Protein AF-A0A9C9XBU5-F1 (afdb_monomer)

Mean predicted aligned error: 6.9 Å

pLDDT: mean 90.74, std 13.09, range [56.44, 98.75]

Sequence (127 aa):
MRTLPLLLSFLLLLLLGACGKPQTGAVEPHWDRDTCERCRMVLSDRFHSAQVRYRDDSGRSRVRLFDDIGCAIVWLQDQPWRDAPTTEIWVNDHRSGQWIDARKAFYVSGHNTSMEYGLGAQSDAAT

Radius of gyration: 19.26 Å; Cα contacts (8 Å, |Δi|>4): 225; chains: 1; bounding box: 45×58×39 Å

Solvent-accessible surface area (backbone atoms only — not comparable to full-atom values): 7476 Å² total; per-residue (Å²): 136,79,60,63,68,57,54,54,55,54,56,58,60,65,67,70,73,74,86,68,80,80,81,65,81,84,77,87,75,55,69,76,64,41,52,13,72,69,83,65,45,58,24,73,44,62,27,29,18,20,37,41,34,34,61,48,100,86,67,45,70,44,76,46,45,20,35,24,45,59,45,41,54,62,57,42,71,78,39,94,59,58,83,39,91,71,38,45,47,32,27,14,19,48,88,76,41,46,80,39,57,49,92,68,39,36,78,46,75,82,44,94,40,95,77,70,67,16,53,32,34,29,85,56,78,90,128

Structure (mmCIF, N/CA/C/O backbone):
data_AF-A0A9C9XBU5-F1
#
_entry.id   AF-A0A9C9XBU5-F1
#
loop_
_atom_site.group_PDB
_atom_site.id
_atom_site.type_symbol
_atom_site.label_atom_id
_atom_site.label_alt_id
_atom_site.label_comp_id
_atom_site.label_asym_id
_atom_site.label_entity_id
_atom_site.label_seq_id
_atom_site.pdbx_PDB_ins_code
_atom_site.Cartn_x
_atom_site.Cartn_y
_atom_site.Cartn_z
_atom_site.occupancy
_atom_site.B_iso_or_equiv
_atom_site.auth_seq_id
_atom_site.auth_comp_id
_atom_site.auth_asym_id
_atom_site.auth_atom_id
_atom_site.pdbx_PDB_model_num
ATOM 1 N N . MET A 1 1 ? -32.330 44.676 -4.223 1.00 56.56 1 MET A N 1
ATOM 2 C CA . MET A 1 1 ? -30.861 44.712 -4.443 1.00 56.56 1 MET A CA 1
ATOM 3 C C . MET A 1 1 ? -30.020 44.412 -3.183 1.00 56.56 1 MET A C 1
ATOM 5 O O . MET A 1 1 ? -28.813 44.584 -3.231 1.00 56.56 1 MET A O 1
ATOM 9 N N . ARG A 1 2 ? -30.595 43.919 -2.065 1.00 58.38 2 ARG A N 1
ATOM 10 C CA . ARG A 1 2 ? -29.859 43.638 -0.805 1.00 58.38 2 ARG A CA 1
ATOM 11 C C . ARG A 1 2 ? -29.463 42.166 -0.584 1.00 58.38 2 ARG A C 1
ATOM 13 O O . ARG A 1 2 ? -28.837 41.854 0.418 1.00 58.38 2 ARG A O 1
ATOM 20 N N . THR A 1 3 ? -29.814 41.266 -1.501 1.00 56.44 3 THR A N 1
ATOM 21 C CA . THR A 1 3 ? -29.575 39.814 -1.381 1.00 56.44 3 THR A CA 1
ATOM 22 C C . THR A 1 3 ? -28.215 39.368 -1.928 1.00 56.44 3 THR A C 1
ATOM 24 O O . THR A 1 3 ? -27.705 38.330 -1.520 1.00 56.44 3 THR A O 1
ATOM 27 N N . LEU A 1 4 ? -27.592 40.176 -2.793 1.00 58.41 4 LEU A N 1
ATOM 28 C CA . LEU A 1 4 ? -26.291 39.900 -3.409 1.00 58.41 4 LEU A CA 1
ATOM 29 C C . LEU A 1 4 ? -25.119 39.755 -2.408 1.00 58.41 4 LEU A C 1
ATOM 31 O O . LEU A 1 4 ? -24.361 38.799 -2.552 1.00 58.41 4 LEU A O 1
ATOM 35 N N . PRO A 1 5 ? -24.966 40.608 -1.369 1.00 60.34 5 PRO A N 1
ATOM 36 C CA . PRO A 1 5 ? -23.884 40.434 -0.394 1.00 60.34 5 PRO A CA 1
ATOM 37 C C . PRO A 1 5 ? -24.102 39.227 0.534 1.00 60.34 5 PRO A C 1
ATOM 39 O O . PRO A 1 5 ? -23.132 38.636 0.999 1.00 60.34 5 PRO A O 1
ATOM 42 N N . LEU A 1 6 ? -25.357 38.819 0.767 1.00 59.97 6 LEU A N 1
ATOM 43 C CA . LEU A 1 6 ? -25.683 37.643 1.584 1.00 59.97 6 LEU A CA 1
ATOM 44 C C . LEU A 1 6 ? -25.334 36.333 0.855 1.00 59.97 6 LEU A C 1
ATOM 46 O O . LEU A 1 6 ? -24.769 35.423 1.455 1.00 59.97 6 LEU A O 1
ATOM 50 N N . LEU A 1 7 ? -25.609 36.271 -0.454 1.00 60.78 7 LEU A N 1
ATOM 51 C CA . LEU A 1 7 ? -25.232 35.152 -1.329 1.00 60.78 7 LEU A CA 1
ATOM 52 C C . LEU A 1 7 ? -23.708 35.002 -1.462 1.00 60.78 7 LEU A C 1
ATOM 54 O O . LEU A 1 7 ? -23.199 33.883 -1.430 1.00 60.78 7 LEU A O 1
ATOM 58 N N . LEU A 1 8 ? -22.974 36.117 -1.545 1.00 61.59 8 LEU A N 1
ATOM 59 C CA . LEU A 1 8 ? -21.509 36.109 -1.635 1.00 61.59 8 LEU A CA 1
ATOM 60 C C . LEU A 1 8 ? -20.845 35.636 -0.327 1.00 61.59 8 LEU A C 1
ATOM 62 O O . LEU A 1 8 ? -19.846 34.921 -0.360 1.00 61.59 8 LEU A O 1
ATOM 66 N N . SER A 1 9 ? -21.425 35.991 0.824 1.00 64.00 9 SER A N 1
ATOM 67 C CA . SER A 1 9 ? -20.935 35.572 2.144 1.00 64.00 9 SER A CA 1
ATOM 68 C C . SER A 1 9 ? -21.190 34.080 2.413 1.00 64.00 9 SER A C 1
ATOM 70 O O . SER A 1 9 ? -20.332 33.396 2.966 1.00 64.00 9 SER A O 1
ATOM 72 N N . PHE A 1 10 ? -22.321 33.542 1.941 1.00 64.88 10 PHE A N 1
ATOM 73 C CA . PHE A 1 10 ? -22.629 32.111 2.039 1.00 64.88 10 PHE A CA 1
ATOM 74 C C . PHE A 1 10 ? -21.706 31.255 1.154 1.00 64.88 10 PHE A C 1
ATOM 76 O O . PHE A 1 10 ? -21.231 30.208 1.587 1.00 64.88 10 PHE A O 1
ATOM 83 N N . LEU A 1 11 ? -21.370 31.732 -0.052 1.00 67.88 11 LEU A N 1
ATOM 84 C CA . LEU A 1 11 ? -20.435 31.053 -0.956 1.00 67.88 11 LEU A CA 1
ATOM 85 C C . LEU A 1 11 ? -19.003 30.992 -0.390 1.00 67.88 11 LEU A C 1
ATOM 87 O O . LEU A 1 11 ? -18.307 29.998 -0.583 1.00 67.88 11 LEU A O 1
ATOM 91 N N . LEU A 1 12 ? -18.579 32.018 0.357 1.00 65.19 12 LEU A N 1
ATOM 92 C CA . LEU A 1 12 ? -17.263 32.056 1.002 1.00 65.19 12 LEU A CA 1
ATOM 93 C C . LEU A 1 12 ? -17.151 31.062 2.176 1.00 65.19 12 LEU A C 1
ATOM 95 O O . LEU A 1 12 ? -16.091 30.479 2.392 1.00 65.19 12 LEU A O 1
ATOM 99 N N . LEU A 1 13 ? -18.253 30.817 2.895 1.00 63.50 13 LEU A N 1
ATOM 100 C CA . LEU A 1 13 ? -18.329 29.818 3.971 1.00 63.50 13 LEU A CA 1
ATOM 101 C C . LEU A 1 13 ? -18.266 28.371 3.450 1.00 63.50 13 LEU A C 1
ATOM 103 O O . LEU A 1 13 ? -17.706 27.507 4.123 1.00 63.50 13 LEU A O 1
ATOM 107 N N . LEU A 1 14 ? -18.770 28.104 2.238 1.00 62.59 14 LEU A N 1
ATOM 108 C CA . LEU A 1 14 ? -18.704 26.782 1.597 1.00 62.59 14 LEU A CA 1
ATOM 109 C C . LEU A 1 14 ? -17.280 26.371 1.175 1.00 62.59 14 LEU A C 1
ATOM 111 O O . LEU A 1 14 ? -16.985 25.180 1.103 1.00 62.59 14 LEU A O 1
ATOM 115 N N . LEU A 1 15 ? -16.379 27.329 0.941 1.00 63.66 15 LEU A N 1
ATOM 116 C CA . LEU A 1 15 ? -15.002 27.061 0.497 1.00 63.66 15 LEU A CA 1
ATOM 117 C C . LEU A 1 15 ? -14.049 26.658 1.638 1.00 63.66 15 LEU A C 1
ATOM 119 O O . LEU A 1 15 ? -12.950 26.173 1.378 1.00 63.66 15 LEU A O 1
ATOM 123 N N . LEU A 1 16 ? -14.459 26.811 2.902 1.00 63.03 16 LEU A N 1
ATOM 124 C CA . LEU A 1 16 ? -13.624 26.515 4.076 1.00 63.03 16 LEU A CA 1
ATOM 125 C C . LEU A 1 16 ? -13.665 25.036 4.511 1.00 63.03 16 LEU A C 1
ATOM 127 O O . LEU A 1 16 ? -12.883 24.627 5.366 1.00 63.03 16 LEU A O 1
ATOM 131 N N . GLY A 1 17 ? -14.542 24.215 3.921 1.00 60.03 17 GLY A N 1
ATOM 132 C CA . GLY A 1 17 ? -14.725 22.807 4.299 1.00 60.03 17 GLY A CA 1
ATOM 133 C C . GLY A 1 17 ? -13.766 21.802 3.645 1.00 60.03 17 GLY A C 1
ATOM 134 O O . GLY A 1 17 ? -13.828 20.619 3.965 1.00 60.03 17 GLY A O 1
ATOM 135 N N . ALA A 1 18 ? -12.893 22.229 2.726 1.00 63.41 18 ALA A N 1
ATOM 136 C CA . ALA A 1 18 ? -12.135 21.309 1.865 1.00 63.41 18 ALA A CA 1
ATOM 137 C C . ALA A 1 18 ? -10.757 20.877 2.410 1.00 63.41 18 ALA A C 1
ATOM 139 O O . ALA A 1 18 ? -10.040 20.129 1.747 1.00 63.41 18 ALA A O 1
ATOM 140 N N . CYS A 1 19 ? -10.360 21.318 3.606 1.00 68.75 19 CYS A N 1
ATOM 141 C CA . CYS A 1 19 ? -9.044 21.003 4.163 1.00 68.75 19 CYS A CA 1
ATOM 142 C C . CYS A 1 19 ? -9.112 19.746 5.050 1.00 68.75 19 CYS A C 1
ATOM 144 O O . CYS A 1 19 ? -9.200 19.827 6.274 1.00 68.75 19 CYS A O 1
ATOM 146 N N . GLY A 1 20 ? -9.112 18.563 4.435 1.00 72.75 20 GLY A N 1
ATOM 147 C CA . GLY A 1 20 ? -9.108 17.281 5.142 1.00 72.75 20 GLY A CA 1
ATOM 148 C C . GLY A 1 20 ? -8.292 16.229 4.398 1.00 72.75 20 GLY A C 1
ATOM 149 O O . GLY A 1 20 ? -8.300 16.179 3.172 1.00 72.75 20 GLY A O 1
ATOM 150 N N . LYS A 1 21 ? -7.575 15.369 5.133 1.00 79.62 21 LYS A N 1
ATOM 151 C CA . LYS A 1 21 ? -6.876 14.225 4.525 1.00 79.62 21 LYS A CA 1
ATOM 152 C C . LYS A 1 21 ? -7.902 13.230 3.960 1.00 79.62 21 LYS A C 1
ATOM 154 O O . LYS A 1 21 ? -8.907 12.981 4.642 1.00 79.62 21 LYS A O 1
ATOM 159 N N . PRO A 1 22 ? -7.637 12.610 2.792 1.00 87.12 22 PRO A N 1
ATOM 160 C CA . PRO A 1 22 ? -8.506 11.581 2.234 1.00 87.12 22 PRO A CA 1
ATOM 161 C C . PRO A 1 22 ? -8.800 10.479 3.254 1.00 87.12 22 PRO A C 1
ATOM 163 O O . PRO A 1 22 ? -7.894 9.966 3.922 1.00 87.12 22 PRO A O 1
ATOM 166 N N . GLN A 1 23 ? -10.080 10.136 3.388 1.00 91.38 23 GLN A N 1
ATOM 167 C CA . GLN A 1 23 ? -10.546 9.104 4.317 1.00 91.38 23 GLN A CA 1
ATOM 168 C C . GLN A 1 23 ? -10.500 7.695 3.723 1.00 91.38 23 GLN A C 1
ATOM 170 O O . GLN A 1 23 ? -10.549 6.734 4.487 1.00 91.38 23 GLN A O 1
ATOM 175 N N . THR A 1 24 ? -10.398 7.592 2.402 1.00 94.75 24 THR A N 1
ATOM 176 C CA . THR A 1 24 ? -10.371 6.359 1.609 1.00 94.75 24 THR A CA 1
ATOM 177 C C . THR A 1 24 ? -9.375 6.525 0.465 1.00 94.75 24 THR A C 1
ATOM 179 O O . THR A 1 24 ? -8.938 7.644 0.180 1.00 94.75 24 THR A O 1
ATOM 182 N N . GLY A 1 25 ? -9.035 5.428 -0.198 1.00 96.69 25 GLY A N 1
ATOM 183 C CA . GLY A 1 25 ? -8.122 5.402 -1.331 1.00 96.69 25 GLY A CA 1
ATOM 184 C C . GLY A 1 25 ? -6.650 5.354 -0.932 1.00 96.69 25 GLY A C 1
ATOM 185 O O . GLY A 1 25 ? -6.277 5.583 0.228 1.00 96.69 25 GLY A O 1
ATOM 186 N N . ALA A 1 26 ? -5.815 5.089 -1.932 1.00 97.00 26 ALA A N 1
ATOM 187 C CA . ALA A 1 26 ? -4.374 5.253 -1.853 1.00 97.00 26 ALA A CA 1
ATOM 188 C C . ALA A 1 26 ? -4.005 6.719 -1.573 1.00 97.00 26 ALA A C 1
ATOM 190 O O . ALA A 1 26 ? -4.675 7.643 -2.040 1.00 97.00 26 ALA A O 1
ATOM 191 N N . VAL A 1 27 ? -2.940 6.940 -0.804 1.00 96.69 27 VAL A N 1
ATOM 192 C CA . VAL A 1 27 ? -2.281 8.250 -0.703 1.00 96.69 27 VAL A CA 1
ATOM 193 C C . VAL A 1 27 ? -0.962 8.222 -1.446 1.00 96.69 27 VAL A C 1
ATOM 195 O O . VAL A 1 27 ? -0.314 7.179 -1.511 1.00 96.69 27 VAL A O 1
ATOM 198 N N . GLU A 1 28 ? -0.562 9.379 -1.960 1.00 96.19 28 GLU A N 1
ATOM 199 C CA . GLU A 1 28 ? 0.750 9.539 -2.567 1.00 96.19 28 GLU A CA 1
ATOM 200 C C . GLU A 1 28 ? 1.826 9.636 -1.473 1.00 96.19 28 GLU A C 1
ATOM 202 O O . GLU A 1 28 ? 1.728 10.527 -0.618 1.00 96.19 28 GLU A O 1
ATOM 207 N N . PRO A 1 29 ? 2.828 8.738 -1.458 1.00 96.50 29 PRO A N 1
ATOM 208 C CA . PRO A 1 29 ? 3.962 8.848 -0.554 1.00 96.50 29 PRO A CA 1
ATOM 209 C C . PRO A 1 29 ? 4.831 10.059 -0.891 1.00 96.50 29 PRO A C 1
ATOM 211 O O . PRO A 1 29 ? 5.003 10.436 -2.051 1.00 96.50 29 PRO A O 1
ATOM 214 N N . HIS A 1 30 ? 5.495 10.616 0.115 1.00 97.44 30 HIS A N 1
ATOM 215 C CA . HIS A 1 30 ? 6.675 11.438 -0.114 1.00 97.44 30 HIS A CA 1
ATOM 216 C C . HIS A 1 30 ? 7.838 10.500 -0.411 1.00 97.44 30 HIS A C 1
ATOM 218 O O . HIS A 1 30 ? 8.579 10.105 0.491 1.00 97.44 30 HIS A O 1
ATOM 224 N N . TRP A 1 31 ? 7.979 10.131 -1.680 1.00 97.38 31 TRP A N 1
ATOM 225 C CA . TRP A 1 31 ? 9.090 9.304 -2.132 1.00 97.38 31 TRP A CA 1
ATOM 226 C C . TRP A 1 31 ? 10.431 9.849 -1.651 1.00 97.38 31 TRP A C 1
ATOM 228 O O . TRP A 1 31 ? 10.623 11.065 -1.525 1.00 97.38 31 TRP A O 1
ATOM 2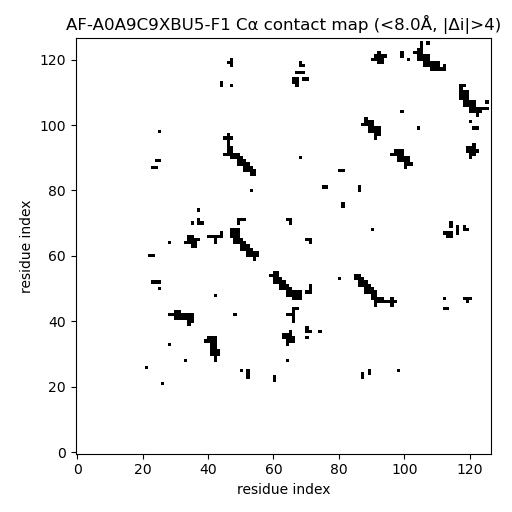38 N N . ASP A 1 32 ? 11.335 8.923 -1.349 1.00 96.88 32 ASP A N 1
ATOM 239 C CA . ASP A 1 32 ? 12.681 9.207 -0.868 1.00 96.88 32 ASP A CA 1
ATOM 240 C C . ASP A 1 32 ? 12.701 9.949 0.493 1.00 96.88 32 ASP A C 1
ATOM 242 O O . ASP A 1 32 ? 13.724 10.501 0.904 1.00 96.88 32 ASP A O 1
ATOM 246 N N . ARG A 1 33 ? 11.572 9.948 1.227 1.00 97.62 33 ARG A N 1
ATOM 247 C CA . ARG A 1 33 ? 11.429 10.516 2.583 1.00 97.62 33 ARG A CA 1
ATOM 248 C C . ARG A 1 33 ? 10.582 9.664 3.521 1.00 97.62 33 ARG A C 1
ATOM 250 O O . ARG A 1 33 ? 10.983 9.433 4.662 1.00 97.62 33 ARG A O 1
ATOM 257 N N . ASP A 1 34 ? 9.418 9.215 3.063 1.00 98.38 34 ASP A N 1
ATOM 258 C CA . ASP A 1 34 ? 8.541 8.365 3.862 1.00 98.38 34 ASP A CA 1
ATOM 259 C C . ASP A 1 34 ? 9.203 7.006 4.108 1.00 98.38 34 ASP A C 1
ATOM 261 O O . ASP A 1 34 ? 9.944 6.489 3.277 1.00 98.38 34 ASP A O 1
ATOM 265 N N . THR A 1 35 ? 8.971 6.433 5.286 1.00 98.44 35 THR A N 1
ATOM 266 C CA . THR A 1 35 ? 9.643 5.208 5.732 1.00 98.44 35 THR A CA 1
ATOM 267 C C . THR A 1 35 ? 8.680 4.029 5.719 1.00 98.44 35 THR A C 1
ATOM 269 O O . THR A 1 35 ? 7.554 4.139 6.204 1.00 98.44 35 THR A O 1
ATOM 272 N N . CYS A 1 36 ? 9.149 2.884 5.226 1.00 98.62 36 CYS A N 1
ATOM 273 C CA . CYS A 1 36 ? 8.433 1.620 5.271 1.00 98.62 36 CYS A CA 1
ATOM 274 C C . CYS A 1 36 ? 8.179 1.222 6.728 1.00 98.62 36 CYS A C 1
ATOM 276 O O . CYS A 1 36 ? 9.110 1.151 7.538 1.00 98.62 36 CYS A O 1
ATOM 278 N N . GLU A 1 37 ? 6.924 0.925 7.062 1.00 98.56 37 GLU A N 1
ATOM 279 C CA . GLU A 1 37 ? 6.523 0.564 8.425 1.00 98.56 37 GLU A CA 1
ATOM 280 C C . GLU A 1 37 ? 7.264 -0.687 8.918 1.00 98.56 37 GLU A C 1
ATOM 282 O O . GLU A 1 37 ? 7.629 -0.767 10.089 1.00 98.56 37 GLU A O 1
ATOM 287 N N . ARG A 1 38 ? 7.534 -1.642 8.018 1.00 98.12 38 ARG A N 1
ATOM 288 C CA . ARG A 1 38 ? 8.136 -2.930 8.377 1.00 98.12 38 ARG A CA 1
ATOM 289 C C . ARG A 1 38 ? 9.665 -2.913 8.379 1.00 98.12 38 ARG A C 1
ATOM 291 O O . ARG A 1 38 ? 10.273 -3.184 9.406 1.00 98.12 38 ARG A O 1
ATOM 298 N N . CYS A 1 39 ? 10.301 -2.647 7.234 1.00 97.44 39 CYS A N 1
ATOM 299 C CA . CYS A 1 39 ? 11.762 -2.765 7.107 1.00 97.44 39 CYS A CA 1
ATOM 300 C C . CYS A 1 39 ? 12.521 -1.504 7.538 1.00 97.44 39 CYS A C 1
ATOM 302 O O . CYS A 1 39 ? 13.745 -1.533 7.612 1.00 97.44 39 CYS A O 1
ATOM 304 N N . ARG A 1 40 ? 11.810 -0.401 7.821 1.00 97.62 40 ARG A N 1
ATOM 305 C CA . ARG A 1 40 ? 12.384 0.897 8.215 1.00 97.62 40 ARG A CA 1
ATOM 306 C C . ARG A 1 40 ? 13.299 1.547 7.165 1.00 97.62 40 ARG A C 1
ATOM 308 O O . ARG A 1 40 ? 13.930 2.556 7.465 1.00 97.62 40 ARG A O 1
ATOM 315 N N . MET A 1 41 ? 13.328 1.020 5.942 1.00 96.88 41 MET A N 1
ATOM 316 C CA . MET A 1 41 ? 13.948 1.674 4.790 1.00 96.88 41 MET A CA 1
ATOM 317 C C . MET A 1 41 ? 13.038 2.770 4.235 1.00 96.88 41 MET A C 1
ATOM 319 O O . MET A 1 41 ? 11.826 2.764 4.456 1.00 96.88 41 MET A O 1
ATOM 323 N N . VAL A 1 42 ? 13.631 3.725 3.528 1.00 97.88 42 VAL A N 1
ATOM 324 C CA . VAL A 1 42 ? 12.900 4.794 2.843 1.00 97.88 42 VAL A CA 1
ATOM 325 C C . VAL A 1 42 ? 12.165 4.223 1.627 1.00 97.88 42 VAL A C 1
ATOM 327 O O . VAL A 1 42 ? 12.713 3.369 0.938 1.00 97.88 42 VAL A O 1
ATOM 330 N N . LEU A 1 43 ? 10.944 4.698 1.363 1.00 98.38 43 LEU A N 1
ATOM 331 C CA . LEU A 1 43 ? 10.186 4.332 0.169 1.00 98.38 43 LEU A CA 1
ATOM 332 C C . LEU A 1 43 ? 10.870 4.875 -1.089 1.00 98.38 43 LEU A C 1
ATOM 334 O O . LEU A 1 43 ? 10.984 6.090 -1.261 1.00 98.38 43 LEU A O 1
ATOM 338 N N . SER A 1 44 ? 11.265 3.974 -1.979 1.00 97.00 44 SER A N 1
ATOM 339 C CA . SER A 1 44 ? 11.969 4.250 -3.230 1.00 97.00 44 SER A CA 1
ATOM 340 C C . SER A 1 44 ? 11.440 3.427 -4.415 1.00 97.00 44 SER A C 1
ATOM 342 O O . SER A 1 44 ? 11.513 3.907 -5.553 1.00 97.00 44 SER A O 1
ATOM 344 N N . ASP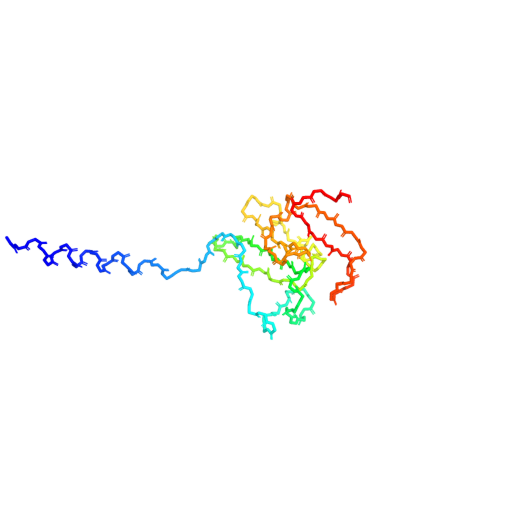 A 1 45 ? 10.843 2.250 -4.182 1.00 97.44 45 ASP A N 1
ATOM 345 C CA . ASP A 1 45 ? 10.348 1.368 -5.247 1.00 97.44 45 ASP A CA 1
ATOM 346 C C . ASP A 1 45 ? 8.916 1.729 -5.678 1.00 97.44 45 ASP A C 1
ATOM 348 O O . ASP A 1 45 ? 7.922 1.292 -5.111 1.00 97.44 45 ASP A O 1
ATOM 352 N N . ARG A 1 46 ? 8.792 2.525 -6.739 1.00 97.56 46 ARG A N 1
ATOM 353 C CA . ARG A 1 46 ? 7.501 3.047 -7.231 1.00 97.56 46 ARG A CA 1
ATOM 354 C C . ARG A 1 46 ? 6.629 2.015 -7.958 1.00 97.56 46 ARG A C 1
ATOM 356 O O . ARG A 1 46 ? 5.506 2.341 -8.339 1.00 97.56 46 ARG A O 1
ATOM 363 N N . PHE A 1 47 ? 7.135 0.803 -8.178 1.00 98.12 47 PHE A N 1
ATOM 364 C CA . PHE A 1 47 ? 6.467 -0.232 -8.973 1.00 98.12 47 PHE A CA 1
ATOM 365 C C . PHE A 1 47 ? 6.081 -1.458 -8.149 1.00 98.12 47 PHE A C 1
ATOM 367 O O . PHE A 1 47 ? 5.187 -2.196 -8.556 1.00 98.12 47 PHE A O 1
ATOM 374 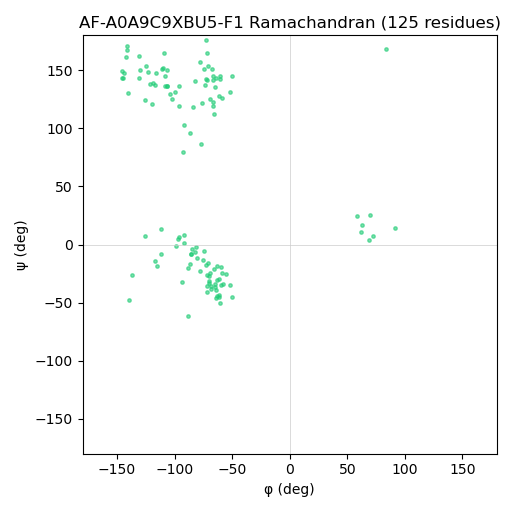N N . HIS A 1 48 ? 6.688 -1.644 -6.977 1.00 98.44 48 HIS A N 1
ATOM 375 C CA . HIS A 1 48 ? 6.393 -2.772 -6.093 1.00 98.44 48 HIS A CA 1
ATOM 376 C C . HIS A 1 48 ? 6.012 -2.346 -4.671 1.00 98.44 48 HIS A C 1
ATOM 378 O O . HIS A 1 48 ? 5.859 -3.211 -3.811 1.00 98.44 48 HIS A O 1
ATOM 384 N N . SER A 1 49 ? 5.827 -1.049 -4.399 1.00 98.44 49 SER A N 1
ATOM 385 C CA . SER A 1 49 ? 5.390 -0.590 -3.078 1.00 98.44 49 SER A CA 1
ATOM 386 C C . SER A 1 49 ? 3.925 -0.924 -2.785 1.00 98.44 49 SER A C 1
ATOM 388 O O . SER A 1 49 ? 3.119 -1.268 -3.660 1.00 98.44 49 SER A O 1
ATOM 390 N N . ALA A 1 50 ? 3.573 -0.817 -1.509 1.00 98.69 50 ALA A N 1
ATOM 391 C CA . ALA A 1 50 ? 2.236 -1.074 -1.015 1.00 98.69 50 ALA A CA 1
ATOM 392 C C . ALA A 1 50 ? 1.849 -0.100 0.100 1.00 98.69 50 ALA A C 1
ATOM 394 O O . ALA A 1 50 ? 2.684 0.506 0.773 1.00 98.69 50 ALA A O 1
ATOM 395 N N . GLN A 1 51 ? 0.552 0.019 0.350 1.00 98.56 51 GLN A N 1
ATOM 396 C CA . GLN A 1 51 ? 0.025 0.720 1.511 1.00 98.56 51 GLN A CA 1
ATOM 397 C C . GLN A 1 51 ? -1.228 0.040 2.050 1.00 98.56 51 GLN A C 1
ATOM 399 O O . GLN A 1 51 ? -2.034 -0.516 1.306 1.00 98.56 51 GLN A O 1
ATOM 404 N N . VAL A 1 52 ? -1.404 0.121 3.366 1.00 98.62 52 VAL A N 1
ATOM 405 C CA . VAL A 1 52 ? -2.585 -0.385 4.066 1.00 98.62 52 VAL A CA 1
ATOM 406 C C . VAL A 1 52 ? -3.265 0.774 4.771 1.00 98.62 52 VAL A C 1
ATOM 408 O O . VAL A 1 52 ? -2.673 1.420 5.640 1.00 98.62 52 VAL A O 1
ATOM 411 N N . ARG A 1 53 ? -4.526 1.020 4.423 1.00 98.25 53 ARG A N 1
ATOM 412 C CA . ARG A 1 53 ? -5.401 1.936 5.146 1.00 98.25 53 ARG A CA 1
ATOM 413 C C . ARG A 1 53 ? -6.320 1.145 6.063 1.00 98.25 53 ARG A C 1
ATOM 415 O O . ARG A 1 53 ? -6.971 0.207 5.627 1.00 98.25 53 ARG A O 1
ATOM 422 N N . TYR A 1 54 ? -6.413 1.560 7.319 1.00 97.50 54 TYR A N 1
ATOM 423 C CA . TYR A 1 54 ? -7.282 0.944 8.318 1.00 97.50 54 TYR A CA 1
ATOM 424 C C . TYR A 1 54 ? -7.928 1.999 9.221 1.00 97.50 54 TYR A C 1
ATOM 426 O O . TYR A 1 54 ? -7.601 3.191 9.160 1.00 97.50 54 TYR A O 1
ATOM 434 N N . ARG A 1 55 ? -8.880 1.564 10.048 1.00 96.12 55 ARG A N 1
ATOM 435 C CA . ARG A 1 55 ? -9.503 2.381 11.094 1.00 96.12 55 ARG A CA 1
ATOM 436 C C . ARG A 1 55 ? -8.892 1.988 12.432 1.00 96.12 55 ARG A C 1
ATOM 438 O O . ARG A 1 55 ? -8.868 0.808 12.756 1.00 96.12 55 ARG A O 1
ATOM 445 N N . ASP A 1 56 ? -8.366 2.963 13.168 1.00 94.31 56 ASP A N 1
ATOM 446 C CA . ASP A 1 56 ? -7.919 2.726 14.544 1.00 94.31 56 ASP A CA 1
ATOM 447 C C . ASP A 1 56 ? -9.115 2.562 15.502 1.00 94.31 56 ASP A C 1
ATOM 449 O O . ASP A 1 56 ? -10.264 2.769 15.109 1.00 94.31 56 ASP A O 1
ATOM 453 N N . ASP A 1 57 ? -8.848 2.252 16.772 1.00 92.62 57 ASP A N 1
ATOM 454 C CA . ASP A 1 57 ? -9.886 2.046 17.799 1.00 92.62 57 ASP A CA 1
ATOM 455 C C . ASP A 1 57 ? -10.777 3.281 18.032 1.00 92.62 57 ASP A C 1
ATOM 457 O O . ASP A 1 57 ? -11.887 3.176 18.547 1.00 92.62 57 ASP A O 1
ATOM 461 N N . SER A 1 58 ? -10.313 4.467 17.623 1.00 93.69 58 SER A N 1
ATOM 462 C CA . SER A 1 58 ? -11.085 5.716 17.654 1.00 93.69 58 SER A CA 1
ATOM 463 C C . SER A 1 58 ? -11.853 5.994 16.352 1.00 93.69 58 SER A C 1
ATOM 465 O O . SER A 1 58 ? -12.376 7.091 16.165 1.00 93.69 58 SER A O 1
ATOM 467 N N . GLY A 1 59 ? -11.885 5.038 15.419 1.00 92.19 59 GLY A N 1
ATOM 468 C CA . GLY A 1 59 ? -12.534 5.151 14.111 1.00 92.19 59 GLY A CA 1
ATOM 469 C C . GLY A 1 59 ? -11.802 6.058 13.114 1.00 92.19 59 GLY A C 1
ATOM 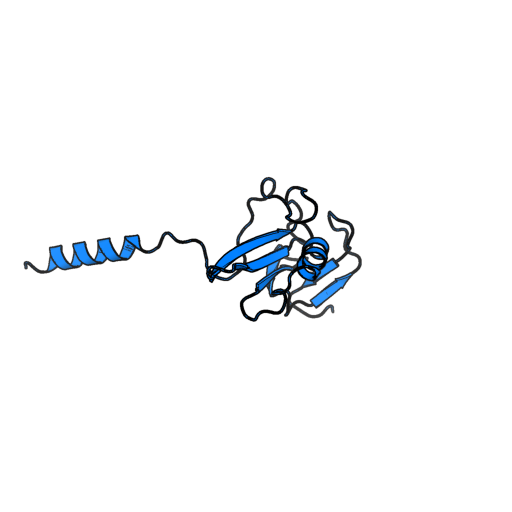470 O O . GLY A 1 59 ? -12.308 6.337 12.019 1.00 92.19 59 GLY A O 1
ATOM 471 N N . ARG A 1 60 ? -10.601 6.544 13.441 1.00 93.31 60 ARG A N 1
ATOM 472 C CA . ARG A 1 60 ? -9.858 7.455 12.564 1.00 93.31 60 ARG A CA 1
ATOM 473 C C . ARG A 1 60 ? -9.106 6.666 11.500 1.00 93.31 60 ARG A C 1
ATOM 475 O O . ARG A 1 60 ? -8.513 5.627 11.778 1.00 93.31 60 ARG A O 1
ATOM 482 N N . SER A 1 61 ? -9.078 7.202 10.280 1.00 95.56 61 SER A N 1
ATOM 483 C CA . SER A 1 61 ? -8.292 6.613 9.194 1.00 95.56 61 SER A CA 1
ATOM 484 C C . SER A 1 61 ? -6.798 6.692 9.512 1.00 95.56 61 SER A C 1
ATOM 486 O O . SER A 1 61 ? -6.293 7.724 9.976 1.00 95.56 61 SER A O 1
ATOM 488 N N . ARG A 1 62 ? -6.087 5.598 9.267 1.00 96.75 62 ARG A N 1
ATOM 489 C CA . ARG A 1 62 ? -4.632 5.490 9.338 1.00 96.75 62 ARG A CA 1
ATOM 490 C C . ARG A 1 62 ? -4.133 4.821 8.078 1.00 96.75 62 ARG A C 1
ATOM 492 O O . ARG A 1 62 ? -4.779 3.909 7.586 1.00 96.75 62 ARG A O 1
ATOM 499 N N . VAL A 1 63 ? -2.982 5.269 7.595 1.00 97.88 63 VAL A N 1
ATOM 500 C CA . VAL A 1 63 ? -2.272 4.650 6.477 1.00 97.88 63 VAL A CA 1
ATOM 501 C C . VAL A 1 63 ? -0.914 4.184 6.984 1.00 97.88 63 VAL A C 1
ATOM 503 O O . VAL A 1 63 ? -0.282 4.878 7.786 1.00 97.88 63 VAL A O 1
ATOM 506 N N . ARG A 1 64 ? -0.494 2.996 6.557 1.00 98.44 64 ARG A N 1
ATOM 507 C CA . ARG A 1 64 ? 0.880 2.505 6.659 1.00 98.44 64 ARG A CA 1
ATOM 508 C C . ARG A 1 64 ? 1.428 2.276 5.268 1.00 98.44 64 ARG A C 1
ATOM 510 O O . ARG A 1 64 ? 0.710 1.773 4.410 1.00 98.44 64 ARG A O 1
ATOM 517 N N . LEU A 1 65 ? 2.671 2.691 5.075 1.00 98.69 65 LEU A N 1
ATOM 518 C CA . LEU A 1 65 ? 3.375 2.668 3.803 1.00 98.69 65 LEU A CA 1
ATOM 519 C C . LEU A 1 65 ? 4.446 1.581 3.848 1.00 98.69 65 LEU A C 1
ATOM 521 O O . LEU A 1 65 ? 5.058 1.348 4.894 1.00 98.69 65 LEU A O 1
ATOM 525 N N . PHE A 1 66 ? 4.671 0.928 2.717 1.00 98.69 66 PHE A N 1
ATOM 526 C CA . PHE A 1 66 ? 5.588 -0.191 2.585 1.00 98.69 66 PHE A CA 1
ATOM 527 C C . PHE A 1 66 ? 6.331 -0.065 1.271 1.00 98.69 66 PHE A C 1
ATOM 529 O O . PHE A 1 66 ? 5.696 0.102 0.243 1.00 98.69 66 PHE A O 1
ATOM 536 N N . ASP A 1 67 ? 7.653 -0.186 1.305 1.00 98.25 67 ASP A N 1
ATOM 537 C CA . ASP A 1 67 ? 8.485 -0.094 0.098 1.00 98.25 67 ASP A CA 1
ATOM 538 C C . ASP A 1 67 ? 8.329 -1.308 -0.835 1.00 98.25 67 ASP A C 1
ATOM 540 O O . ASP A 1 67 ? 8.673 -1.236 -2.001 1.00 98.25 67 ASP A O 1
ATOM 544 N N . ASP A 1 68 ? 7.759 -2.412 -0.342 1.00 98.38 68 ASP A N 1
ATOM 545 C CA . ASP A 1 68 ? 7.585 -3.655 -1.096 1.00 98.38 68 ASP A CA 1
ATOM 546 C C . ASP A 1 68 ? 6.271 -4.355 -0.684 1.00 98.38 68 ASP A C 1
ATOM 548 O O . ASP A 1 68 ? 5.903 -4.349 0.499 1.00 98.38 68 ASP A O 1
ATOM 552 N N . ILE A 1 69 ? 5.567 -4.984 -1.632 1.00 98.38 69 ILE A N 1
ATOM 553 C CA . ILE A 1 69 ? 4.349 -5.787 -1.410 1.00 98.38 69 ILE A CA 1
ATOM 554 C C . ILE A 1 69 ? 4.549 -6.824 -0.297 1.00 98.38 69 ILE A C 1
ATOM 556 O O . ILE A 1 69 ? 3.710 -6.950 0.600 1.00 98.38 69 ILE A O 1
ATOM 560 N N . GLY A 1 70 ? 5.671 -7.542 -0.304 1.00 98.00 70 GLY A N 1
ATOM 561 C CA . GLY A 1 70 ? 6.003 -8.528 0.717 1.00 98.00 70 GLY A CA 1
ATOM 562 C C . GLY A 1 70 ? 6.166 -7.905 2.101 1.00 98.00 70 GLY A C 1
ATOM 563 O O . GLY A 1 70 ? 5.790 -8.521 3.101 1.00 98.00 70 GLY A O 1
ATOM 564 N N . CYS A 1 71 ? 6.613 -6.643 2.188 1.00 98.56 71 CYS A N 1
ATOM 565 C CA . CYS A 1 71 ? 6.605 -5.936 3.464 1.00 98.56 71 CYS A CA 1
ATOM 566 C C . CYS A 1 71 ? 5.195 -5.729 4.011 1.00 98.56 71 CYS A C 1
ATOM 568 O O . CYS A 1 71 ? 4.976 -5.932 5.206 1.00 98.56 71 CYS A O 1
ATOM 570 N N . ALA A 1 72 ? 4.256 -5.321 3.161 1.00 98.38 72 ALA A N 1
ATOM 571 C CA . ALA A 1 72 ? 2.880 -5.109 3.586 1.00 98.38 72 ALA A CA 1
ATOM 572 C C . ALA A 1 72 ? 2.231 -6.418 4.041 1.00 98.38 72 ALA A C 1
ATOM 574 O O . ALA A 1 72 ? 1.629 -6.445 5.109 1.00 98.38 72 ALA A O 1
ATOM 575 N N . ILE A 1 73 ? 2.394 -7.506 3.277 1.00 96.75 73 ILE A N 1
ATOM 576 C CA . ILE A 1 73 ? 1.775 -8.805 3.585 1.00 96.75 73 ILE A CA 1
ATOM 577 C C . ILE A 1 73 ? 2.255 -9.333 4.937 1.00 96.75 73 ILE A C 1
ATOM 579 O O . ILE A 1 73 ? 1.429 -9.670 5.782 1.00 96.75 73 ILE A O 1
ATOM 583 N N . VAL A 1 74 ? 3.573 -9.364 5.162 1.00 97.88 74 VAL A N 1
ATOM 584 C CA . VAL A 1 74 ? 4.144 -9.869 6.421 1.00 97.88 74 VAL A CA 1
ATOM 585 C C . VAL A 1 74 ? 3.666 -9.034 7.607 1.00 97.88 74 VAL A C 1
ATOM 587 O O . VAL A 1 74 ? 3.223 -9.586 8.605 1.00 97.88 74 VAL A O 1
ATOM 590 N N . TRP A 1 75 ? 3.687 -7.704 7.494 1.00 98.38 75 TRP A N 1
ATOM 591 C CA . TRP A 1 75 ? 3.206 -6.833 8.570 1.00 98.38 75 TRP A CA 1
ATOM 592 C C . TRP A 1 75 ? 1.701 -6.988 8.836 1.00 98.38 75 TRP A C 1
ATOM 594 O O . TRP A 1 75 ? 1.254 -6.921 9.983 1.00 98.38 75 TRP A O 1
ATOM 604 N N . LEU A 1 76 ? 0.912 -7.191 7.777 1.00 97.69 76 LEU A N 1
ATOM 605 C CA . LEU A 1 76 ? -0.540 -7.299 7.854 1.00 97.69 76 LEU A CA 1
ATOM 606 C C . LEU A 1 76 ? -0.994 -8.602 8.532 1.00 97.69 76 LEU A C 1
ATOM 608 O O . LEU A 1 76 ? -2.059 -8.623 9.148 1.00 97.69 76 LEU A O 1
ATOM 612 N N . GLN A 1 77 ? -0.194 -9.672 8.466 1.00 97.25 77 GLN A N 1
ATOM 613 C CA . GLN A 1 77 ? -0.494 -10.946 9.135 1.00 97.25 77 GLN A CA 1
ATOM 614 C C . GLN A 1 77 ? -0.667 -10.788 10.650 1.00 97.25 77 GLN A C 1
ATOM 616 O O . GLN A 1 77 ? -1.553 -11.430 11.222 1.00 97.25 77 GLN A O 1
ATOM 621 N N . ASP A 1 78 ? 0.083 -9.872 11.262 1.00 97.00 78 ASP A N 1
ATOM 622 C CA . ASP A 1 78 ? 0.051 -9.599 12.703 1.00 97.00 78 ASP A CA 1
ATOM 623 C C . ASP A 1 78 ? -1.103 -8.674 13.127 1.00 97.00 78 ASP A C 1
ATOM 625 O O . ASP A 1 78 ? -1.281 -8.393 14.313 1.00 97.00 78 ASP A O 1
ATOM 629 N N . GLN A 1 79 ? -1.908 -8.186 12.177 1.00 97.06 79 GLN A N 1
ATOM 630 C CA . GLN A 1 79 ? -2.992 -7.250 12.463 1.00 97.06 79 GLN A CA 1
ATOM 631 C C . GLN A 1 79 ? -4.332 -7.990 12.611 1.00 97.06 79 GLN A C 1
ATOM 633 O O . GLN A 1 79 ? -4.818 -8.575 11.639 1.00 97.06 79 GLN A O 1
ATOM 638 N N . PRO A 1 80 ? -5.010 -7.927 13.777 1.00 95.19 80 PRO A N 1
ATOM 639 C CA . PRO A 1 80 ? -6.283 -8.628 13.988 1.00 95.19 80 PRO A CA 1
ATOM 640 C C . PRO A 1 80 ? -7.417 -8.092 13.100 1.00 95.19 80 PRO A C 1
ATOM 642 O O . PRO A 1 80 ? -8.399 -8.783 12.848 1.00 95.19 80 PRO A O 1
ATOM 645 N N . TRP A 1 81 ? -7.278 -6.863 12.603 1.00 94.44 81 TRP A N 1
ATOM 646 C CA . TRP A 1 81 ? -8.245 -6.169 11.751 1.00 94.44 81 TRP A CA 1
ATOM 647 C C . TRP A 1 81 ? -7.937 -6.290 10.247 1.00 94.44 81 TRP A C 1
ATOM 649 O O . TRP A 1 81 ? -8.607 -5.649 9.435 1.00 94.44 81 TRP A O 1
ATOM 659 N N . ARG A 1 82 ? -6.945 -7.095 9.839 1.00 95.19 82 ARG A N 1
ATOM 660 C CA . ARG A 1 82 ? -6.511 -7.219 8.431 1.00 95.19 82 ARG A CA 1
ATOM 661 C C . ARG A 1 82 ? -7.643 -7.512 7.436 1.00 95.19 82 ARG A C 1
ATOM 663 O O . ARG A 1 82 ? -7.648 -6.982 6.326 1.00 95.19 82 ARG A O 1
ATOM 670 N N . ASP A 1 83 ? -8.632 -8.289 7.872 1.00 94.69 83 ASP A N 1
ATOM 671 C CA . ASP A 1 83 ? -9.769 -8.729 7.058 1.00 94.69 83 ASP A CA 1
ATOM 672 C C . ASP A 1 83 ? -11.018 -7.855 7.263 1.00 94.69 83 ASP A C 1
ATOM 674 O O . ASP A 1 83 ? -12.077 -8.126 6.698 1.00 94.69 83 ASP A O 1
ATOM 678 N N . ALA A 1 84 ? -10.920 -6.779 8.054 1.00 96.25 84 ALA A N 1
ATOM 679 C CA . ALA A 1 84 ? -12.037 -5.871 8.260 1.00 96.25 84 ALA A CA 1
ATOM 680 C C . ALA A 1 84 ? -12.478 -5.235 6.922 1.00 96.25 84 ALA A C 1
ATOM 682 O O . ALA A 1 84 ? -11.627 -4.848 6.110 1.00 96.25 84 ALA A O 1
ATOM 683 N N . PRO A 1 85 ? -13.792 -5.037 6.695 1.00 95.06 85 PRO A N 1
ATOM 684 C CA . PRO A 1 85 ? -14.299 -4.386 5.483 1.00 95.06 85 PRO A CA 1
ATOM 685 C C . PRO A 1 85 ? -13.771 -2.961 5.280 1.00 95.06 85 PRO A C 1
ATOM 687 O O . PRO A 1 85 ? -13.713 -2.471 4.159 1.00 95.06 85 PRO A O 1
ATOM 690 N N . THR A 1 86 ? -13.378 -2.295 6.368 1.00 95.75 86 THR A N 1
ATOM 691 C CA . THR A 1 86 ? -12.794 -0.949 6.358 1.00 95.75 86 THR A CA 1
ATOM 692 C C . THR A 1 86 ? -11.299 -0.924 6.044 1.00 95.75 86 THR A C 1
ATOM 694 O O . THR A 1 86 ? -10.727 0.162 5.959 1.00 95.75 86 THR A O 1
ATOM 697 N N . THR A 1 87 ? -10.653 -2.089 5.948 1.00 97.94 87 THR A N 1
ATOM 698 C CA . THR A 1 87 ? -9.239 -2.203 5.594 1.00 97.94 87 THR A CA 1
ATOM 699 C C . THR A 1 87 ? -9.105 -2.184 4.079 1.00 97.94 87 THR A C 1
ATOM 701 O O . THR A 1 87 ? -9.625 -3.065 3.390 1.00 97.94 87 THR A O 1
ATOM 704 N N . GLU A 1 88 ? -8.400 -1.182 3.568 1.00 98.31 88 GLU A N 1
ATOM 705 C CA . GLU A 1 88 ? -8.058 -1.046 2.155 1.00 98.31 88 GLU A CA 1
ATOM 706 C C . GLU A 1 88 ? -6.574 -1.352 1.980 1.00 98.31 88 GLU A C 1
ATOM 708 O O . GLU A 1 88 ? -5.738 -0.894 2.763 1.00 98.31 88 GLU A O 1
ATOM 713 N N . ILE A 1 89 ? -6.241 -2.114 0.948 1.00 98.56 89 IL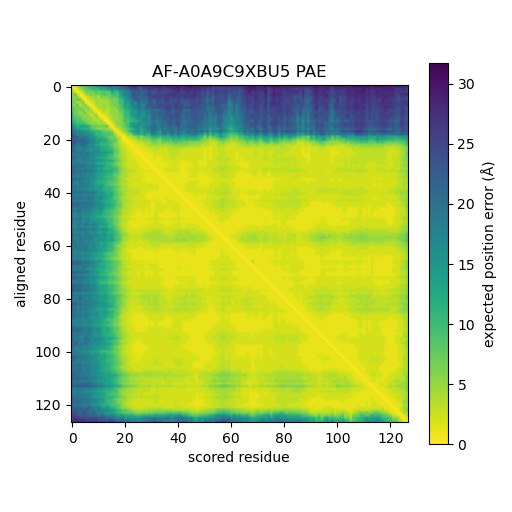E A N 1
ATOM 714 C CA . ILE A 1 89 ? -4.866 -2.492 0.642 1.00 98.56 89 ILE A CA 1
ATOM 715 C C . ILE A 1 89 ? -4.621 -2.073 -0.799 1.00 98.56 89 ILE A C 1
ATOM 717 O O . ILE A 1 89 ? -5.370 -2.460 -1.697 1.00 98.56 89 ILE A O 1
ATOM 721 N N . TRP A 1 90 ? -3.585 -1.272 -1.001 1.00 98.69 90 TRP A N 1
ATOM 722 C CA . TRP A 1 90 ? -3.203 -0.755 -2.304 1.00 98.69 90 TRP A CA 1
ATOM 723 C C . TRP A 1 90 ? -1.781 -1.186 -2.615 1.00 98.69 90 TRP A C 1
ATOM 725 O O . TRP A 1 90 ? -0.913 -1.148 -1.744 1.00 98.69 90 TRP A O 1
ATOM 735 N N . VAL A 1 91 ? -1.552 -1.588 -3.854 1.00 98.75 91 VAL A N 1
ATOM 736 C CA . VAL A 1 91 ? -0.240 -1.976 -4.382 1.00 98.75 91 VAL A CA 1
ATOM 737 C C . VAL A 1 91 ? -0.012 -1.225 -5.684 1.00 98.75 91 VAL A C 1
ATOM 739 O O . VAL A 1 91 ? -0.984 -0.879 -6.359 1.00 98.75 91 VAL A O 1
ATOM 742 N N . ASN A 1 92 ? 1.236 -0.931 -6.033 1.00 98.31 92 ASN A N 1
ATOM 743 C CA . ASN A 1 92 ? 1.516 -0.392 -7.359 1.00 98.31 92 ASN A CA 1
ATOM 744 C C . ASN A 1 92 ? 1.397 -1.500 -8.413 1.00 98.31 92 ASN A C 1
ATOM 746 O O . ASN A 1 92 ? 1.855 -2.623 -8.208 1.00 98.31 92 ASN A O 1
ATOM 750 N N . ASP A 1 93 ? 0.777 -1.182 -9.549 1.00 98.12 93 ASP A N 1
ATOM 751 C CA . ASP A 1 93 ? 0.876 -1.998 -10.755 1.00 98.12 93 ASP A CA 1
ATOM 752 C C . ASP A 1 93 ? 2.325 -1.930 -11.261 1.00 98.12 93 ASP A C 1
ATOM 754 O O . ASP A 1 93 ? 2.838 -0.842 -11.538 1.00 98.12 93 ASP A O 1
ATOM 758 N N . HIS A 1 94 ? 2.982 -3.081 -11.397 1.00 97.69 94 HIS A N 1
ATOM 759 C CA . HIS A 1 94 ? 4.420 -3.170 -11.675 1.00 97.69 94 HIS A CA 1
ATOM 760 C C . HIS A 1 94 ? 4.825 -2.564 -13.024 1.00 97.69 94 HIS A C 1
ATOM 762 O O . HIS A 1 94 ? 5.989 -2.228 -13.225 1.00 97.69 94 HIS A O 1
ATOM 768 N N . ARG A 1 95 ? 3.869 -2.372 -13.943 1.00 96.50 95 ARG A N 1
ATOM 769 C CA . ARG A 1 95 ? 4.123 -1.828 -15.287 1.00 96.50 95 ARG A CA 1
ATOM 770 C C . ARG A 1 95 ? 3.920 -0.325 -15.349 1.00 96.50 95 ARG A C 1
ATOM 772 O O . ARG A 1 95 ? 4.563 0.346 -16.150 1.00 96.50 95 ARG A O 1
ATOM 779 N N . SER A 1 96 ? 2.989 0.200 -14.555 1.00 96.94 96 SER A N 1
ATOM 780 C CA . SER A 1 96 ? 2.544 1.598 -14.659 1.00 96.94 96 SER A CA 1
ATOM 781 C C . SER A 1 96 ? 2.829 2.445 -13.420 1.00 96.94 96 SER A C 1
ATOM 783 O O . SER A 1 96 ? 2.709 3.668 -13.478 1.00 96.94 96 SER A O 1
ATOM 785 N N . GLY A 1 97 ? 3.158 1.817 -12.291 1.00 96.94 97 GLY A N 1
ATOM 786 C CA . GLY A 1 97 ? 3.288 2.473 -10.992 1.00 96.94 97 GLY A CA 1
ATOM 787 C C . GLY A 1 97 ? 1.956 2.970 -10.419 1.00 96.94 97 GLY A C 1
ATOM 788 O O . GLY A 1 97 ? 1.937 3.601 -9.367 1.00 96.94 97 GLY A O 1
ATOM 789 N N . GLN A 1 98 ? 0.820 2.717 -11.078 1.00 97.75 98 GLN A N 1
ATOM 790 C CA . GLN A 1 98 ? -0.484 3.174 -10.597 1.00 97.75 98 GLN A CA 1
ATOM 791 C C . GLN A 1 98 ? -0.941 2.362 -9.388 1.00 97.75 98 GLN A C 1
ATOM 793 O O . GLN A 1 98 ? -0.767 1.148 -9.344 1.00 97.75 98 GLN A O 1
ATOM 798 N N . TRP A 1 99 ? -1.576 3.022 -8.424 1.00 98.38 99 TRP A N 1
ATOM 799 C CA . TRP A 1 99 ? -2.188 2.342 -7.288 1.00 98.38 99 TRP A CA 1
ATOM 800 C C . TRP A 1 99 ? -3.408 1.528 -7.725 1.00 98.38 99 TRP A C 1
ATOM 802 O O . TRP A 1 99 ? -4.355 2.074 -8.292 1.00 98.38 99 TRP A O 1
ATOM 812 N N . ILE A 1 100 ? -3.411 0.236 -7.404 1.00 98.56 100 ILE A N 1
ATOM 813 C CA . ILE A 1 100 ? -4.519 -0.686 -7.666 1.00 98.56 100 ILE A CA 1
ATOM 814 C C . ILE A 1 100 ? -4.971 -1.379 -6.377 1.00 98.56 100 ILE A C 1
ATOM 816 O O . ILE A 1 100 ? -4.205 -1.526 -5.423 1.00 98.56 100 ILE A O 1
ATOM 820 N N . ASP A 1 101 ? -6.242 -1.784 -6.347 1.00 98.00 101 ASP A N 1
ATOM 821 C CA . ASP A 1 101 ? -6.830 -2.543 -5.239 1.00 98.00 101 ASP A CA 1
ATOM 822 C C . ASP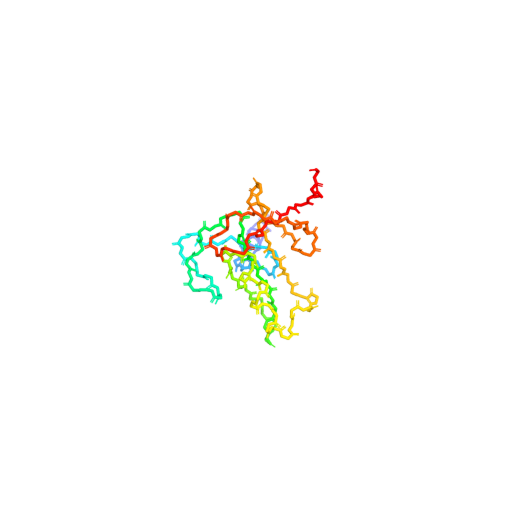 A 1 101 ? -6.162 -3.921 -5.159 1.00 98.00 101 ASP A C 1
ATOM 824 O O . ASP A 1 101 ? -6.336 -4.764 -6.042 1.00 98.00 101 ASP A O 1
ATOM 828 N N . ALA A 1 102 ? -5.407 -4.155 -4.088 1.00 98.00 102 ALA A N 1
ATOM 829 C CA . ALA A 1 102 ? -4.614 -5.365 -3.906 1.00 98.00 102 ALA A CA 1
ATOM 830 C C . ALA A 1 102 ? -5.475 -6.637 -3.878 1.00 98.00 102 ALA A C 1
ATOM 832 O O . ALA A 1 102 ? -5.037 -7.699 -4.304 1.00 98.00 102 ALA A O 1
ATOM 833 N N . ARG A 1 103 ? -6.733 -6.540 -3.425 1.00 96.06 103 ARG A N 1
ATOM 834 C CA . ARG A 1 103 ? -7.647 -7.693 -3.377 1.00 96.06 103 ARG A CA 1
ATOM 835 C C . ARG A 1 103 ? -8.197 -8.068 -4.756 1.00 96.06 103 ARG A C 1
ATOM 837 O O . ARG A 1 103 ? -8.793 -9.132 -4.893 1.00 96.06 103 ARG A O 1
ATOM 844 N N . LYS A 1 104 ? -8.030 -7.199 -5.757 1.00 97.38 104 LYS A N 1
ATOM 845 C CA . LYS A 1 104 ? -8.462 -7.412 -7.149 1.00 97.38 104 LYS A CA 1
ATOM 846 C C . LYS A 1 104 ? -7.295 -7.559 -8.122 1.00 97.38 104 LYS A C 1
ATOM 848 O O . LYS A 1 104 ? -7.529 -7.854 -9.289 1.00 97.38 104 LYS A O 1
ATOM 853 N N . ALA A 1 105 ? -6.072 -7.315 -7.663 1.00 97.94 105 ALA A N 1
ATOM 854 C CA . ALA A 1 105 ? -4.876 -7.432 -8.473 1.00 97.94 105 ALA A CA 1
ATOM 855 C C . ALA A 1 105 ? -4.549 -8.899 -8.779 1.00 97.94 105 ALA A C 1
ATOM 857 O O . ALA A 1 105 ? -4.849 -9.810 -8.006 1.00 97.94 105 ALA A O 1
ATOM 858 N N . PHE A 1 106 ? -3.866 -9.106 -9.897 1.00 97.75 106 PHE A N 1
ATOM 859 C CA . PHE A 1 106 ? -3.185 -10.347 -10.224 1.00 97.75 106 PHE A CA 1
ATOM 860 C C . PHE A 1 106 ? -1.720 -10.212 -9.820 1.00 97.75 106 PHE A C 1
ATOM 862 O O . PHE A 1 106 ? -1.092 -9.183 -10.071 1.00 97.75 106 PHE A O 1
ATOM 869 N N . TYR A 1 107 ? -1.178 -11.250 -9.191 1.00 96.88 107 TYR A N 1
ATOM 870 C CA . TYR A 1 107 ? 0.194 -11.250 -8.700 1.00 96.88 107 TYR A CA 1
ATOM 871 C C . TYR A 1 107 ? 1.081 -12.123 -9.576 1.00 96.88 107 TYR A C 1
ATOM 873 O O . TYR A 1 107 ? 0.707 -13.236 -9.945 1.00 96.88 107 TYR A O 1
ATOM 881 N N . VAL A 1 108 ? 2.264 -11.605 -9.883 1.00 96.75 108 VAL A N 1
ATOM 882 C CA . VAL A 1 108 ? 3.298 -12.266 -10.679 1.00 96.75 108 VAL A CA 1
ATOM 883 C C . VAL A 1 108 ? 4.589 -12.345 -9.872 1.00 96.75 108 VAL A C 1
ATOM 885 O O . VAL A 1 108 ? 4.861 -11.497 -9.023 1.00 96.75 108 VAL A O 1
ATOM 888 N N . SER A 1 109 ? 5.374 -13.391 -10.107 1.00 95.94 109 SER A N 1
ATOM 889 C CA . SER A 1 109 ? 6.639 -13.644 -9.411 1.00 95.94 109 SER A CA 1
ATOM 890 C C . SER A 1 109 ? 7.845 -13.428 -10.325 1.00 95.94 109 SER A C 1
ATOM 892 O O . SER A 1 109 ? 7.708 -13.449 -11.545 1.00 95.94 109 SER A O 1
ATOM 894 N N . GLY A 1 110 ? 9.041 -13.327 -9.742 1.00 95.31 110 GLY A N 1
ATOM 895 C CA . GLY A 1 110 ? 10.304 -13.214 -10.485 1.00 95.31 110 GLY A CA 1
ATOM 896 C C . GLY A 1 110 ? 10.728 -11.773 -10.770 1.00 95.31 110 GLY A C 1
ATOM 897 O O . GLY A 1 110 ? 11.610 -11.542 -11.594 1.00 95.31 110 GLY A O 1
ATOM 898 N N . HIS A 1 111 ? 10.105 -10.811 -10.093 1.00 95.38 111 HIS A N 1
ATOM 899 C CA . HIS A 1 111 ? 10.506 -9.412 -10.142 1.00 95.38 111 HIS A CA 1
ATOM 900 C C . HIS A 1 111 ? 11.780 -9.188 -9.323 1.00 95.38 111 HIS A C 1
ATOM 902 O O . HIS A 1 111 ? 12.030 -9.890 -8.349 1.00 95.38 111 HIS A O 1
ATOM 908 N N . ASN A 1 112 ? 12.583 -8.198 -9.705 1.00 95.00 112 ASN A N 1
ATOM 909 C CA . ASN A 1 112 ? 13.650 -7.693 -8.849 1.00 95.00 112 ASN A CA 1
ATOM 910 C C . ASN A 1 112 ? 13.069 -6.536 -8.029 1.00 95.00 112 ASN A C 1
ATOM 912 O O . ASN A 1 112 ? 12.839 -5.459 -8.581 1.00 95.00 112 ASN A O 1
ATOM 916 N N . THR A 1 113 ? 12.755 -6.797 -6.761 1.00 96.06 113 THR A N 1
ATOM 917 C CA . THR A 1 113 ? 12.121 -5.827 -5.858 1.00 96.06 113 THR A CA 1
ATOM 918 C C . THR A 1 11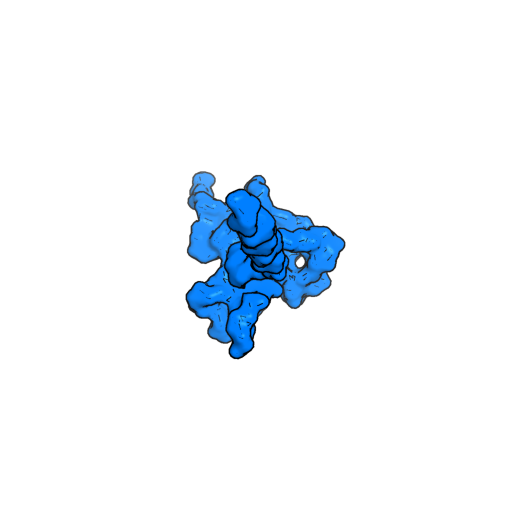3 ? 13.103 -5.395 -4.775 1.00 96.06 113 THR A C 1
ATOM 920 O O . THR A 1 113 ? 13.972 -6.175 -4.387 1.00 96.06 113 THR A O 1
ATOM 923 N N . SER A 1 114 ? 12.968 -4.168 -4.258 1.00 90.56 114 SER A N 1
ATOM 924 C CA . SER A 1 114 ? 13.933 -3.583 -3.304 1.00 90.56 114 SER A CA 1
ATOM 925 C C . SER A 1 114 ? 14.188 -4.434 -2.053 1.00 90.56 114 SER A C 1
ATOM 927 O O . SER A 1 114 ? 15.256 -4.341 -1.446 1.00 90.56 114 SER A O 1
ATOM 929 N N . MET A 1 115 ? 13.218 -5.273 -1.674 1.00 95.94 115 MET A N 1
ATOM 930 C CA . MET A 1 115 ? 13.285 -6.158 -0.512 1.00 95.94 115 MET A CA 1
ATOM 931 C C . MET A 1 115 ? 13.354 -7.649 -0.877 1.00 95.94 115 MET A C 1
ATOM 933 O O . MET A 1 115 ? 13.162 -8.484 0.008 1.00 95.94 115 MET A O 1
ATOM 937 N N . GLU A 1 116 ? 13.622 -7.984 -2.144 1.00 96.69 116 GLU A N 1
ATOM 938 C CA . GLU A 1 116 ? 13.858 -9.349 -2.647 1.00 96.69 116 GLU A CA 1
ATOM 939 C C . GLU A 1 116 ? 12.694 -10.338 -2.413 1.00 96.69 116 GLU A C 1
ATOM 941 O O . GLU A 1 116 ? 12.884 -11.555 -2.379 1.00 96.69 116 GLU A O 1
ATOM 946 N N . TYR A 1 117 ? 11.457 -9.846 -2.270 1.00 97.06 117 TYR A N 1
ATOM 947 C CA . TYR A 1 117 ? 10.270 -10.716 -2.237 1.00 97.06 117 TYR A CA 1
ATOM 948 C C . TYR A 1 117 ? 9.857 -11.200 -3.624 1.00 97.06 117 TYR A C 1
ATOM 950 O O . TYR A 1 117 ? 9.171 -12.214 -3.749 1.00 97.06 117 TYR A O 1
ATOM 958 N N . GLY A 1 118 ? 10.253 -10.465 -4.662 1.00 97.62 118 GLY A N 1
ATOM 959 C CA . GLY A 1 118 ? 10.084 -10.864 -6.051 1.00 97.62 118 GLY A CA 1
ATOM 960 C C . GLY A 1 118 ? 8.648 -10.867 -6.560 1.00 97.62 118 GLY A C 1
ATOM 961 O O . GLY A 1 118 ? 8.349 -11.597 -7.507 1.00 97.62 118 GLY A O 1
ATOM 962 N N . LEU A 1 119 ? 7.769 -10.0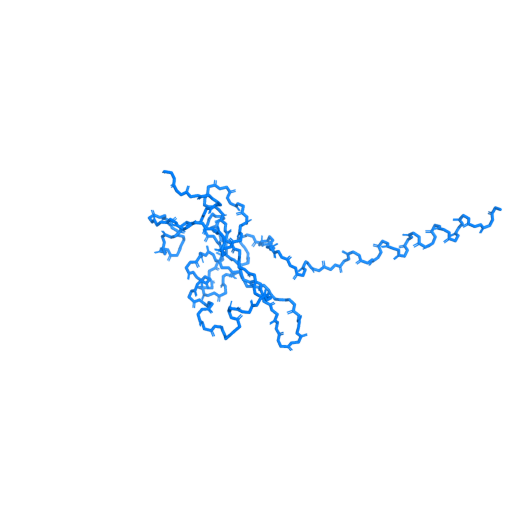65 -5.951 1.00 97.50 119 LEU A N 1
ATOM 963 C CA . LEU A 1 119 ? 6.355 -9.954 -6.307 1.00 97.50 119 LEU A CA 1
ATOM 964 C C . LEU A 1 119 ? 6.067 -8.668 -7.087 1.00 97.50 119 LEU A C 1
ATOM 966 O O . LEU A 1 119 ? 6.377 -7.574 -6.626 1.00 97.50 119 LEU A O 1
ATOM 970 N N . GLY A 1 120 ? 5.389 -8.807 -8.223 1.00 97.69 120 GLY A N 1
ATOM 971 C CA . GLY A 1 120 ? 4.720 -7.723 -8.936 1.00 97.69 120 GLY A CA 1
ATOM 972 C C . GLY A 1 120 ? 3.202 -7.864 -8.847 1.00 97.69 120 GLY A C 1
ATOM 973 O O . GLY A 1 120 ? 2.678 -8.973 -8.730 1.00 97.69 120 GLY A O 1
ATOM 974 N N . ALA A 1 121 ? 2.485 -6.744 -8.910 1.00 98.25 121 ALA A N 1
ATOM 975 C CA . ALA A 1 121 ? 1.026 -6.720 -8.999 1.00 98.25 121 ALA A CA 1
ATOM 976 C C . ALA A 1 121 ? 0.579 -6.094 -10.322 1.00 98.25 121 ALA A C 1
ATOM 978 O O . ALA A 1 121 ? 1.247 -5.213 -10.852 1.00 98.25 121 ALA A O 1
ATOM 979 N N . GLN A 1 122 ? -0.546 -6.540 -10.867 1.00 97.56 122 GLN A N 1
ATOM 980 C CA . GLN A 1 122 ? -1.101 -6.025 -12.114 1.00 97.56 122 GLN A CA 1
ATOM 981 C C . GLN A 1 122 ? -2.628 -6.019 -12.099 1.00 97.56 122 GLN A C 1
ATOM 983 O O . GLN A 1 122 ? -3.266 -6.845 -11.451 1.00 97.56 122 GLN A O 1
ATOM 988 N N . SER A 1 123 ? -3.219 -5.060 -12.806 1.00 94.94 123 SER A N 1
ATOM 989 C CA . SER A 1 123 ? -4.679 -4.874 -12.873 1.00 94.94 123 SER A CA 1
ATOM 990 C C . SER A 1 123 ? -5.425 -5.929 -13.705 1.00 94.94 123 SER A C 1
ATOM 992 O O . SER A 1 123 ? -6.635 -6.086 -13.549 1.00 94.94 123 SER A O 1
ATOM 994 N N . ASP A 1 124 ? -4.721 -6.667 -14.558 1.00 91.25 124 ASP A N 1
ATOM 995 C CA . ASP A 1 124 ? -5.244 -7.681 -15.471 1.00 91.25 124 ASP A CA 1
ATOM 996 C C . ASP A 1 124 ? -4.456 -8.995 -15.371 1.00 91.25 124 ASP A C 1
ATOM 998 O O . ASP A 1 124 ? -3.357 -9.050 -14.815 1.00 91.25 124 ASP A O 1
ATOM 1002 N N . ALA A 1 125 ? -5.044 -10.085 -15.869 1.00 83.50 125 ALA A N 1
ATOM 1003 C CA . ALA A 1 125 ? -4.414 -11.400 -15.831 1.00 83.50 125 ALA A CA 1
ATOM 1004 C C . ALA A 1 125 ? -3.127 -11.417 -16.670 1.00 83.50 125 ALA A C 1
ATOM 1006 O O . ALA A 1 125 ? -3.057 -10.794 -17.730 1.00 83.50 125 ALA A O 1
ATOM 1007 N N . ALA A 1 126 ? -2.109 -12.145 -16.201 1.00 72.38 126 ALA A N 1
ATOM 1008 C CA . ALA A 1 126 ? -0.899 -12.371 -16.984 1.00 72.38 126 ALA A CA 1
ATOM 1009 C C . ALA A 1 126 ? -1.279 -13.061 -18.302 1.00 72.38 126 ALA A C 1
ATOM 1011 O O . ALA A 1 126 ? -1.998 -14.062 -18.288 1.00 72.38 126 ALA A O 1
ATOM 1012 N N . THR A 1 127 ? -0.853 -12.471 -19.419 1.00 61.47 127 THR A N 1
ATOM 1013 C CA . THR A 1 127 ? -1.013 -13.052 -20.758 1.00 61.47 127 THR A CA 1
ATOM 1014 C C . THR A 1 127 ? 0.192 -13.916 -21.086 1.00 6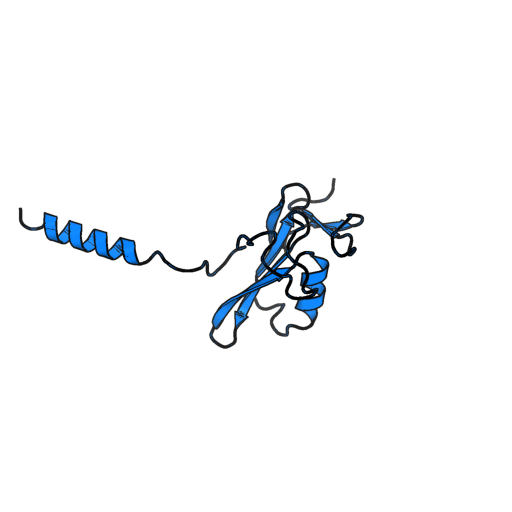1.47 127 THR A C 1
ATOM 1016 O O . THR A 1 127 ? 1.312 -13.502 -20.709 1.00 61.47 127 THR A O 1
#

Nearest PDB structures (foldseek):
  7og7-assembly1_A  TM=7.393E-01  e=1.381E-04  Shewanella denitrificans OS217
  4iaj-assembly1_B  TM=5.175E-01  e=3.290E-01  Streptococcus pneumoniae TIGR4
  7lbg-assembly1_A  TM=4.130E-01  e=2.251E-01  Human herpesvirus 5 strain Merlin
  2qjb-assembly1_C  TM=4.471E-01  e=3.635E+00  Homo sapiens

Secondary structure (DSSP, 8-state):
--SHHHHHHHHHHHGGG-----SSS-----TTTSB-TTT-PBP--TTT-EEEEEE-TTS-EEEEEESSHHHHHHHHHT-TTTT-TT-EEEEEBTTT--EEETTT-EEEE----TTS--EEEESS---

Foldseek 3Di:
DPCVVVVVVVVVVVVVPPPDDDQDDDDDDPAPPDAAPQPRHGQHQLFAKKKKWAADPVRGIDMGIHNHPVSCVVVLVPPPCSVPPRIFMWTQQNVPSDTDGPVQWDKDAQQDGPVPPRIGTHNDDDD